Protein AF-T0I9K9-F1 (afdb_monomer)

Foldseek 3Di:
DFFDFDAQPDKFADDDPCPVVQVPQPQKDWDAPPDGMHHGRDGGTAIFHDDPDPVVRCVSRPPD

Solvent-accessible surface area (backbone atoms only — not comparable to full-atom values): 3906 Å² total; per-residue (Å²): 114,43,76,38,60,37,54,72,88,51,71,42,78,75,84,87,78,67,61,70,62,46,65,72,38,81,60,38,45,80,45,74,72,80,73,70,66,40,42,60,59,39,73,47,33,35,35,43,35,57,59,99,41,70,70,58,15,46,59,67,51,62,76,121

Structure (mmCIF, N/CA/C/O backbone):
data_AF-T0I9K9-F1
#
_entry.id   AF-T0I9K9-F1
#
loop_
_atom_site.group_PDB
_atom_site.id
_atom_site.type_symbol
_atom_site.label_atom_id
_atom_site.label_alt_id
_atom_site.label_comp_id
_atom_site.label_asym_id
_atom_site.label_entity_id
_atom_site.label_seq_id
_atom_site.pdbx_PDB_ins_code
_atom_site.Cartn_x
_atom_site.Cartn_y
_atom_site.Cartn_z
_atom_site.occupancy
_atom_site.B_iso_or_equiv
_atom_site.auth_seq_id
_atom_site.auth_comp_id
_atom_site.auth_asym_id
_atom_site.auth_atom_id
_atom_site.pdbx_PDB_model_num
ATOM 1 N N . MET A 1 1 ? 8.589 -0.309 0.229 1.00 90.00 1 MET A N 1
ATOM 2 C CA . MET A 1 1 ? 7.339 -0.588 0.974 1.00 90.00 1 MET A CA 1
ATOM 3 C C . MET A 1 1 ? 6.832 0.720 1.550 1.00 90.00 1 MET A C 1
ATOM 5 O O . MET A 1 1 ? 7.627 1.436 2.147 1.00 90.00 1 MET A O 1
ATOM 9 N N . TYR A 1 2 ? 5.548 1.016 1.376 1.00 93.25 2 TYR A N 1
ATOM 10 C CA . TYR A 1 2 ? 4.905 2.239 1.856 1.00 93.25 2 TYR A CA 1
ATOM 11 C C . TYR A 1 2 ? 3.761 1.882 2.802 1.00 93.25 2 TYR A C 1
ATOM 13 O O . TYR A 1 2 ? 2.968 0.988 2.517 1.00 93.25 2 TYR A O 1
ATOM 21 N N . ASN A 1 3 ? 3.697 2.550 3.954 1.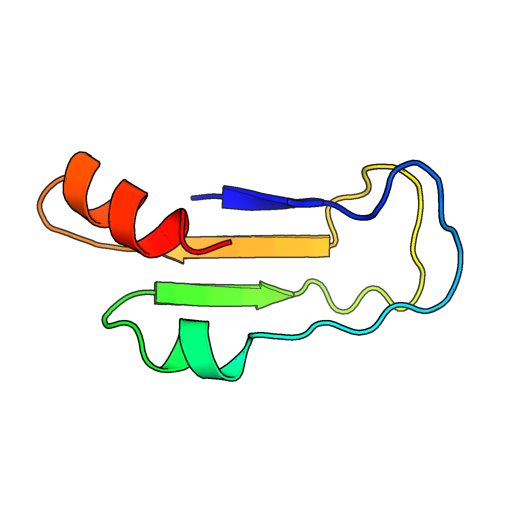00 94.06 3 ASN A N 1
ATOM 22 C CA . ASN A 1 3 ? 2.598 2.367 4.898 1.00 94.06 3 ASN A CA 1
ATOM 23 C C . ASN A 1 3 ? 1.383 3.164 4.430 1.00 94.06 3 ASN A C 1
ATOM 25 O O . ASN A 1 3 ? 1.531 4.298 3.984 1.00 94.06 3 ASN A O 1
ATOM 29 N N . ILE A 1 4 ? 0.196 2.595 4.614 1.00 92.12 4 ILE A N 1
ATOM 30 C CA . ILE A 1 4 ? -1.057 3.331 4.457 1.00 92.12 4 ILE A CA 1
ATOM 31 C C . ILE A 1 4 ? -1.472 3.791 5.850 1.00 92.12 4 ILE A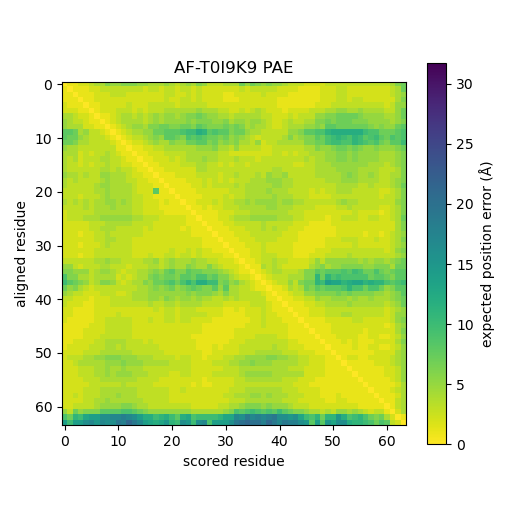 C 1
ATOM 33 O O . ILE A 1 4 ? -1.720 2.958 6.733 1.00 92.12 4 ILE A O 1
ATOM 37 N N . LEU A 1 5 ? -1.470 5.105 6.049 1.00 92.25 5 LEU A N 1
ATOM 38 C CA . LEU A 1 5 ? -1.864 5.751 7.294 1.00 92.25 5 LEU A CA 1
ATOM 39 C C . LEU A 1 5 ? -3.238 6.387 7.123 1.00 92.25 5 LEU A C 1
ATOM 41 O O . LEU A 1 5 ? -3.579 6.881 6.052 1.00 92.25 5 LEU A O 1
ATOM 45 N N . GLU A 1 6 ? -4.014 6.367 8.194 1.00 90.06 6 GLU A N 1
ATOM 46 C CA . GLU A 1 6 ? -5.293 7.059 8.245 1.00 90.06 6 GLU A CA 1
ATOM 47 C C . GLU A 1 6 ? -5.133 8.568 8.418 1.00 90.06 6 GLU A C 1
ATOM 49 O O . GLU A 1 6 ? -4.082 9.068 8.833 1.00 90.06 6 GLU A O 1
ATOM 54 N N . ASN A 1 7 ? -6.213 9.286 8.108 1.00 87.75 7 ASN A N 1
ATOM 55 C CA . ASN A 1 7 ? -6.288 10.729 8.264 1.00 87.75 7 ASN A CA 1
ATOM 56 C C . ASN A 1 7 ? -6.089 11.118 9.738 1.00 87.75 7 ASN A C 1
ATOM 58 O O . ASN A 1 7 ? -6.649 10.505 10.643 1.00 87.75 7 ASN A O 1
ATOM 62 N N . GLU A 1 8 ? -5.295 12.154 9.980 1.00 89.69 8 GLU A N 1
ATOM 63 C CA . GLU A 1 8 ? -4.958 12.622 11.328 1.00 89.69 8 GLU A CA 1
ATOM 64 C C . GLU A 1 8 ? -6.116 13.347 12.048 1.00 89.69 8 GLU A C 1
ATOM 66 O O . GLU A 1 8 ? -6.096 13.475 13.268 1.00 89.69 8 GLU A O 1
ATOM 71 N N . HIS A 1 9 ? -7.137 13.783 11.308 1.00 89.19 9 HIS A N 1
ATOM 72 C CA . HIS A 1 9 ? -8.257 14.590 11.797 1.00 89.19 9 HIS A CA 1
ATOM 73 C C . HIS A 1 9 ? -9.615 13.870 11.739 1.00 89.19 9 HIS A C 1
ATOM 75 O O . HIS A 1 9 ? -10.631 14.473 12.086 1.00 89.19 9 HIS A O 1
ATOM 81 N N . VAL A 1 10 ? -9.670 12.615 11.273 1.00 83.75 10 VAL A N 1
ATOM 82 C CA . VAL A 1 10 ? -10.933 11.886 11.056 1.00 83.75 10 VAL A CA 1
ATOM 83 C C . VAL A 1 10 ? -10.914 10.525 11.749 1.00 83.75 10 VAL A C 1
ATOM 85 O O . VAL A 1 10 ? -10.038 9.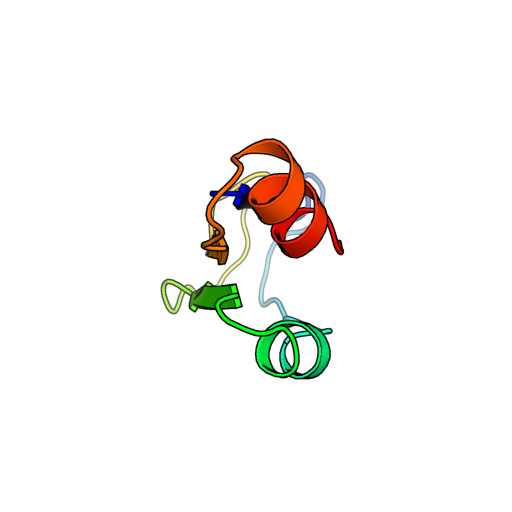691 11.514 1.00 83.75 10 VAL A O 1
ATOM 88 N N . GLU A 1 11 ? -11.941 10.278 12.560 1.00 86.44 11 GLU A N 1
ATOM 89 C CA . GLU A 1 11 ? -12.184 9.008 13.249 1.00 86.44 11 GLU A CA 1
ATOM 90 C C . GLU A 1 11 ? -13.505 8.381 12.792 1.00 86.44 11 GLU A C 1
ATOM 92 O O . GLU A 1 11 ? -14.445 9.085 12.418 1.00 86.44 11 GLU A O 1
ATOM 97 N N . GLY A 1 12 ? -13.583 7.049 12.836 1.00 87.31 1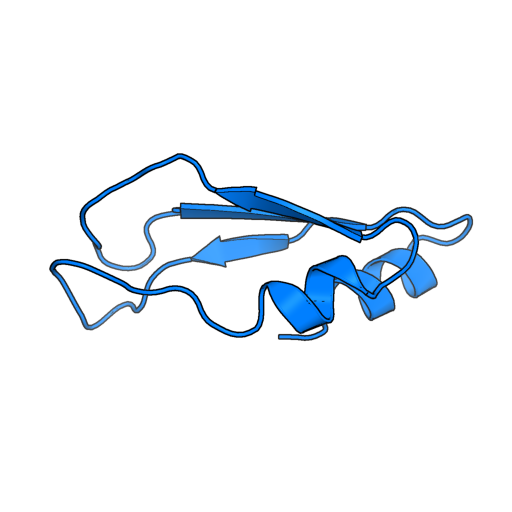2 GLY A N 1
ATOM 98 C CA . GLY A 1 12 ? -14.776 6.287 12.452 1.00 87.31 12 GLY A CA 1
ATOM 99 C C . GLY A 1 12 ? -14.533 5.312 11.302 1.00 87.31 12 GLY A C 1
ATOM 100 O O . GLY A 1 12 ? -13.397 4.952 11.004 1.00 87.31 12 GLY A O 1
ATOM 101 N N . THR A 1 13 ? -15.598 4.824 10.671 1.00 89.31 13 THR A N 1
ATOM 102 C CA . THR A 1 13 ? -15.482 3.886 9.545 1.00 89.31 13 THR A CA 1
ATOM 103 C C . THR A 1 13 ? -14.824 4.562 8.344 1.00 89.31 13 THR A C 1
ATOM 105 O O . THR A 1 13 ? -15.191 5.678 7.981 1.00 89.31 13 THR A O 1
ATOM 108 N N . TYR A 1 14 ? -13.875 3.877 7.707 1.00 88.94 14 TYR A N 1
ATOM 109 C CA . TYR A 1 14 ? -13.198 4.369 6.509 1.00 88.94 14 TYR A CA 1
ATOM 110 C C . TYR A 1 14 ? -13.553 3.535 5.279 1.00 88.94 14 TYR A C 1
ATOM 112 O O . TYR A 1 14 ? -13.976 2.384 5.375 1.00 88.94 14 TYR A O 1
ATOM 120 N N . ASN A 1 15 ? -13.334 4.134 4.112 1.00 88.44 15 ASN A N 1
ATOM 121 C CA . ASN A 1 15 ? -13.323 3.448 2.827 1.00 88.44 15 ASN A CA 1
ATOM 122 C C . ASN A 1 15 ? -11.949 3.643 2.185 1.00 88.44 15 ASN A C 1
ATOM 124 O O . ASN A 1 15 ? -11.297 4.662 2.414 1.00 88.44 15 ASN A O 1
ATOM 128 N N . VAL A 1 16 ? -11.520 2.678 1.374 1.00 88.00 16 VAL A N 1
ATOM 129 C CA . VAL A 1 16 ? -10.298 2.790 0.570 1.00 88.00 16 VAL A CA 1
ATOM 130 C C . VAL A 1 16 ? -10.700 2.920 -0.890 1.00 88.00 16 VAL A C 1
ATOM 132 O O . VAL A 1 16 ? -11.548 2.170 -1.366 1.00 88.00 16 VAL A O 1
ATOM 135 N N . SER A 1 17 ? -10.098 3.878 -1.586 1.00 88.94 17 SER A N 1
ATOM 136 C CA . SER A 1 17 ? -10.256 4.082 -3.028 1.00 88.94 17 SER A CA 1
ATOM 137 C C . SER A 1 17 ? -8.911 3.878 -3.730 1.00 88.94 17 SER A C 1
ATOM 139 O O . SER A 1 17 ? -7.880 3.790 -3.064 1.00 88.94 17 SER A O 1
ATOM 141 N N . GLY A 1 18 ? -8.937 3.716 -5.053 1.00 88.12 18 GLY A N 1
ATOM 142 C CA . GLY A 1 18 ? -7.742 3.510 -5.881 1.00 88.12 18 GLY A CA 1
ATOM 143 C C . GLY A 1 18 ? -7.094 2.124 -5.794 1.00 88.12 18 GLY A C 1
ATOM 144 O O . GLY A 1 18 ? -6.011 1.882 -6.323 1.00 88.12 18 GLY A O 1
ATOM 145 N N . VAL A 1 19 ? -7.769 1.165 -5.152 1.00 89.25 19 VAL A N 1
ATOM 146 C CA . VAL A 1 19 ? -7.279 -0.218 -5.036 1.00 89.25 19 VAL A CA 1
ATOM 147 C C . VAL A 1 19 ? -7.174 -0.890 -6.409 1.00 89.25 19 VAL A C 1
ATOM 149 O O . VAL A 1 19 ? -6.238 -1.649 -6.652 1.00 89.25 19 VAL A O 1
ATOM 152 N N . ASP A 1 20 ? -8.103 -0.602 -7.322 1.00 90.69 20 ASP A N 1
ATOM 153 C CA . ASP A 1 20 ? -8.071 -1.132 -8.689 1.00 90.69 20 ASP A CA 1
ATOM 154 C C . ASP A 1 20 ? -6.872 -0.604 -9.484 1.00 90.69 20 ASP A C 1
ATOM 156 O O . ASP A 1 20 ? -6.249 -1.357 -10.228 1.00 90.69 20 ASP A O 1
ATOM 160 N N . GLU A 1 21 ? -6.491 0.663 -9.305 1.00 90.81 21 GLU A N 1
ATOM 161 C CA . GLU A 1 21 ? -5.314 1.229 -9.974 1.00 90.81 21 GLU A CA 1
ATOM 162 C C . GLU A 1 21 ? -4.036 0.528 -9.514 1.00 90.81 21 GLU A C 1
ATOM 164 O O . GLU A 1 21 ? -3.233 0.115 -10.348 1.00 90.81 21 GLU A O 1
ATOM 169 N N . ILE A 1 22 ? -3.883 0.315 -8.202 1.00 90.25 22 ILE A N 1
ATOM 170 C CA . ILE A 1 22 ? -2.717 -0.375 -7.634 1.00 90.25 22 ILE A CA 1
ATOM 171 C C . ILE A 1 22 ? -2.638 -1.820 -8.136 1.00 90.25 22 ILE A C 1
ATOM 173 O O . ILE A 1 22 ? -1.558 -2.277 -8.501 1.00 90.25 22 ILE A O 1
ATOM 177 N N . GLN A 1 23 ? -3.769 -2.529 -8.194 1.00 88.12 23 GLN A N 1
ATOM 178 C CA . GLN A 1 23 ? -3.824 -3.913 -8.683 1.00 88.12 23 GLN A CA 1
ATOM 179 C C . GLN A 1 23 ? -3.451 -4.056 -10.165 1.00 88.12 23 G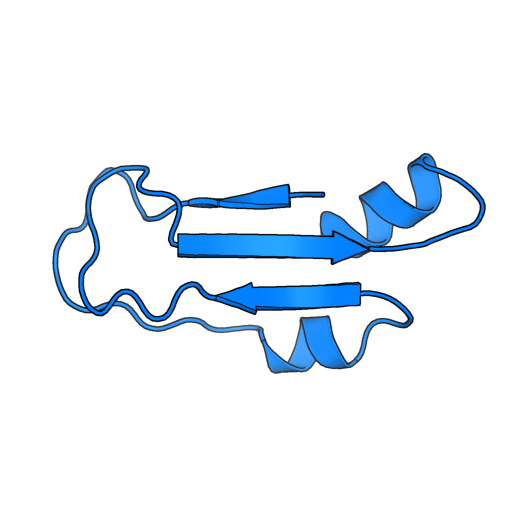LN A C 1
ATOM 181 O O . GLN 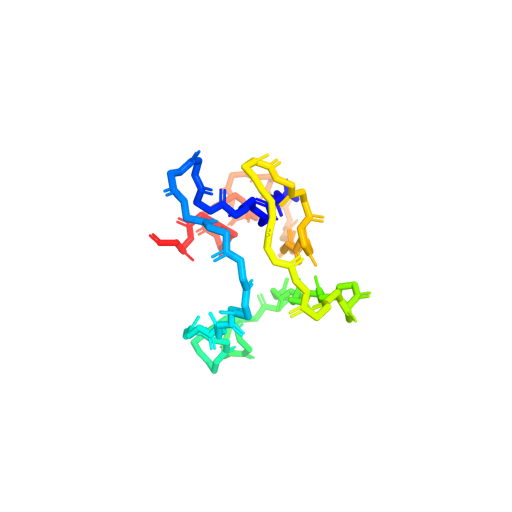A 1 23 ? -3.052 -5.141 -10.583 1.00 88.12 23 GLN A O 1
ATOM 186 N N . ASN A 1 24 ? -3.560 -2.984 -10.954 1.00 93.19 24 ASN A N 1
ATOM 187 C CA . ASN A 1 24 ? -3.137 -2.974 -12.354 1.00 93.19 24 ASN A CA 1
ATOM 188 C C . ASN A 1 24 ? -1.632 -2.690 -12.534 1.00 93.19 24 ASN A C 1
ATOM 190 O O . ASN A 1 24 ? -1.126 -2.799 -13.652 1.00 93.19 24 ASN A O 1
ATOM 194 N N . ILE A 1 25 ? -0.902 -2.329 -11.471 1.00 93.88 25 ILE A N 1
ATOM 195 C CA . ILE A 1 25 ? 0.548 -2.109 -11.525 1.00 93.88 25 ILE A CA 1
ATOM 196 C C . ILE A 1 25 ? 1.266 -3.447 -11.321 1.00 93.88 25 ILE A C 1
ATOM 198 O O . ILE A 1 25 ? 1.117 -4.104 -10.291 1.00 93.88 25 ILE A O 1
ATOM 202 N N . GLU A 1 26 ? 2.098 -3.824 -12.292 1.00 94.94 26 GLU A N 1
ATOM 203 C CA . GLU A 1 26 ? 2.915 -5.038 -12.229 1.00 94.94 26 GLU A CA 1
ATOM 204 C C . GLU A 1 26 ? 3.804 -5.070 -10.975 1.00 94.94 26 GLU A C 1
ATOM 206 O O . GLU A 1 26 ? 4.535 -4.115 -10.675 1.00 94.94 26 GLU A O 1
ATOM 211 N N . ASP A 1 27 ? 3.746 -6.200 -10.267 1.00 96.38 27 ASP A N 1
ATOM 212 C CA . ASP A 1 27 ? 4.450 -6.457 -9.010 1.00 96.38 27 ASP A CA 1
ATOM 213 C C . ASP A 1 27 ? 4.213 -5.395 -7.924 1.00 96.38 27 ASP A C 1
ATOM 215 O O . ASP A 1 27 ? 5.100 -5.094 -7.120 1.00 96.38 27 ASP A O 1
ATOM 219 N N . CYS A 1 28 ? 3.010 -4.813 -7.886 1.00 95.88 28 CYS A N 1
ATOM 220 C CA . CYS A 1 28 ? 2.572 -3.918 -6.823 1.00 95.88 28 CYS A CA 1
ATOM 221 C C . CYS A 1 28 ? 1.483 -4.585 -5.977 1.00 95.88 28 CYS A C 1
ATOM 223 O O . CYS A 1 28 ? 0.364 -4.832 -6.419 1.00 95.88 28 CYS A O 1
ATOM 225 N N . HIS A 1 29 ? 1.817 -4.890 -4.726 1.00 94.50 29 HIS A N 1
ATOM 226 C CA . HIS A 1 29 ? 0.956 -5.642 -3.824 1.00 94.50 29 HIS A CA 1
ATOM 227 C C . HIS A 1 29 ? 0.368 -4.737 -2.750 1.00 94.50 29 HIS A C 1
ATOM 229 O O . HIS A 1 29 ? 1.082 -4.201 -1.898 1.00 94.50 29 HIS A O 1
ATOM 235 N N . PHE A 1 30 ? -0.953 -4.615 -2.772 1.00 94.06 30 PHE A N 1
ATOM 236 C CA . PHE A 1 30 ? -1.743 -3.910 -1.775 1.00 94.06 30 PHE A CA 1
ATOM 237 C C . PHE A 1 30 ? -2.201 -4.863 -0.661 1.00 94.06 30 PHE A C 1
ATOM 239 O O . PHE A 1 30 ? -2.727 -5.941 -0.936 1.00 94.06 30 PHE A O 1
ATOM 246 N N . HIS A 1 31 ? -2.029 -4.468 0.603 1.00 94.00 31 HIS A N 1
ATOM 247 C CA . HIS A 1 31 ? -2.441 -5.271 1.754 1.00 94.00 31 HIS A CA 1
ATOM 248 C C . HIS A 1 31 ? -3.095 -4.423 2.852 1.00 94.00 31 HIS A C 1
ATOM 250 O O . HIS A 1 31 ? -2.453 -3.540 3.428 1.00 94.00 31 HIS A O 1
ATOM 256 N N . LEU A 1 32 ? -4.344 -4.747 3.203 1.00 93.62 32 LEU A N 1
ATOM 257 C CA . LEU A 1 32 ? -5.064 -4.180 4.350 1.00 93.62 32 LEU A CA 1
ATOM 258 C C . LEU A 1 32 ? -5.107 -5.152 5.524 1.00 93.62 32 LEU A C 1
ATOM 260 O O . LEU A 1 32 ? -5.283 -6.354 5.356 1.00 93.62 32 LEU A O 1
ATOM 264 N N . TYR A 1 33 ? -5.053 -4.603 6.736 1.00 93.94 33 TYR A N 1
ATOM 265 C CA . TYR A 1 33 ? -5.119 -5.374 7.979 1.00 93.94 33 TYR A CA 1
ATOM 266 C C . TYR A 1 33 ? -6.546 -5.688 8.458 1.00 93.94 33 TYR A C 1
ATOM 268 O O . TYR A 1 33 ? -6.708 -6.198 9.563 1.00 93.94 33 TYR A O 1
ATOM 276 N N . GLY A 1 34 ? -7.585 -5.346 7.687 1.00 89.62 34 GLY A N 1
ATOM 277 C CA . GLY A 1 34 ? -8.983 -5.615 8.059 1.00 89.62 34 GLY A CA 1
ATOM 278 C C . GLY A 1 34 ? -9.486 -4.808 9.263 1.00 89.62 34 GLY A C 1
ATOM 279 O O . GLY A 1 34 ? -10.397 -5.231 9.969 1.00 89.62 34 GLY A O 1
ATOM 280 N N . LYS A 1 35 ? -8.879 -3.648 9.537 1.00 88.81 35 LYS A N 1
ATOM 281 C CA . LYS A 1 35 ? -9.344 -2.737 10.591 1.00 88.81 35 LYS A CA 1
ATOM 282 C C . LYS A 1 35 ? -10.662 -2.102 10.148 1.00 88.81 35 LYS A C 1
ATOM 284 O O . LYS A 1 35 ? -10.749 -1.677 9.006 1.00 88.81 35 LYS A O 1
ATOM 289 N N . LEU A 1 36 ? -11.651 -2.030 11.037 1.00 84.69 36 LEU A N 1
ATOM 290 C CA . LEU A 1 36 ? -12.971 -1.449 10.735 1.00 84.69 36 LEU A CA 1
ATOM 291 C C . LEU A 1 36 ? -13.069 0.045 11.075 1.00 84.69 36 LEU A C 1
ATOM 293 O O . LEU A 1 36 ? -13.924 0.748 10.544 1.00 84.69 36 LEU A O 1
ATOM 297 N N . GLU A 1 37 ? -12.196 0.519 11.964 1.00 85.69 37 GLU A N 1
ATOM 298 C CA . GLU A 1 37 ? -12.229 1.882 12.488 1.00 85.69 37 GLU A CA 1
ATOM 299 C C . GLU A 1 37 ? -10.899 2.599 12.317 1.00 85.69 37 GLU A C 1
ATOM 301 O O . GLU A 1 37 ? -9.827 2.044 12.638 1.00 85.69 37 GLU A O 1
ATOM 306 N N . SER A 1 38 ? -11.047 3.866 11.940 1.00 83.25 38 SER A N 1
ATOM 307 C CA . SER A 1 38 ? -9.993 4.843 11.809 1.00 83.25 38 SER A CA 1
ATOM 308 C C . SER A 1 38 ? -9.623 5.521 13.104 1.00 83.25 38 SER A C 1
ATOM 310 O O . SER A 1 38 ? -10.494 5.907 13.884 1.00 83.25 38 SER A O 1
ATOM 312 N N . LYS A 1 39 ? -8.311 5.657 13.321 1.00 86.19 39 LYS A N 1
ATOM 313 C CA . LYS A 1 39 ? -7.726 6.529 14.346 1.00 86.19 39 LYS A CA 1
ATOM 314 C C . LYS A 1 39 ? -6.584 7.350 13.742 1.00 86.19 39 LYS A C 1
ATOM 316 O O . LYS A 1 39 ? -5.921 6.857 12.828 1.00 86.19 39 LYS A O 1
ATOM 321 N N . PRO A 1 40 ? -6.276 8.536 14.293 1.00 89.62 40 PRO A N 1
ATOM 322 C CA . PRO A 1 40 ? -5.252 9.416 13.748 1.00 89.62 40 PRO A CA 1
ATOM 323 C C . PRO A 1 40 ? -3.926 8.701 13.502 1.00 89.62 40 PRO A C 1
ATOM 325 O O . PRO A 1 40 ? -3.365 8.078 14.409 1.00 89.62 40 PRO A O 1
ATOM 328 N N . LEU A 1 41 ? -3.442 8.780 12.257 1.00 88.50 41 LEU A N 1
ATOM 329 C CA . LEU A 1 41 ? -2.160 8.224 11.805 1.00 88.50 41 LEU A CA 1
ATOM 330 C C . LEU A 1 41 ? -1.997 6.716 12.051 1.00 88.50 41 LEU A C 1
ATOM 332 O O . LEU A 1 41 ? -0.885 6.176 12.025 1.00 88.50 41 LEU A O 1
ATOM 336 N N . LYS A 1 42 ? -3.092 5.992 12.291 1.00 91.62 42 LYS A N 1
ATOM 337 C CA . LYS A 1 42 ? -3.040 4.553 12.506 1.00 91.62 42 LYS A CA 1
ATOM 338 C C . LYS A 1 42 ? -2.745 3.877 11.173 1.00 91.62 42 LYS A C 1
ATOM 340 O O . LYS A 1 42 ? -3.363 4.122 10.142 1.00 91.62 42 LYS A O 1
ATOM 345 N N . LYS A 1 43 ? -1.775 2.970 11.211 1.00 93.38 43 LYS A N 1
ATOM 346 C CA . LYS A 1 43 ? -1.413 2.153 10.057 1.00 93.38 43 LYS A CA 1
ATOM 347 C C . LYS A 1 43 ? -2.512 1.131 9.765 1.00 93.38 43 LYS A C 1
ATOM 349 O O . LYS A 1 43 ? -2.741 0.239 10.590 1.00 93.38 43 LYS A O 1
ATOM 354 N N . ILE A 1 44 ? -3.147 1.214 8.602 1.00 94.00 44 ILE A N 1
ATOM 355 C CA . ILE A 1 44 ? -4.219 0.295 8.171 1.00 94.00 44 ILE A CA 1
ATOM 356 C C . ILE A 1 44 ? -3.782 -0.755 7.164 1.00 94.00 44 ILE A C 1
ATOM 358 O O . ILE A 1 44 ? -4.470 -1.758 6.979 1.00 94.00 44 ILE A O 1
ATOM 362 N N . GLY A 1 45 ? -2.608 -0.571 6.578 1.00 94.31 45 GLY A N 1
ATOM 363 C CA . GLY A 1 45 ? -2.086 -1.486 5.587 1.00 94.31 45 GLY A CA 1
ATOM 364 C C . GLY A 1 45 ? -0.719 -1.065 5.087 1.00 94.31 45 GLY A C 1
ATOM 365 O O . GLY A 1 45 ? -0.012 -0.266 5.718 1.00 94.31 45 GLY A O 1
ATOM 366 N N . HIS A 1 46 ? -0.344 -1.631 3.952 1.00 94.75 46 HIS A N 1
ATOM 367 C CA . HIS A 1 46 ? 0.866 -1.278 3.238 1.00 94.75 46 HIS A CA 1
ATOM 368 C C . HIS A 1 46 ? 0.781 -1.649 1.759 1.00 94.75 46 HIS A C 1
ATOM 370 O O . HIS A 1 46 ? 0.005 -2.517 1.362 1.00 94.75 46 HIS A O 1
ATOM 376 N N . ILE A 1 47 ? 1.639 -1.003 0.976 1.00 95.06 47 ILE A N 1
ATOM 377 C CA . ILE A 1 47 ? 1.919 -1.337 -0.414 1.00 95.06 47 ILE A CA 1
ATOM 378 C C . ILE A 1 47 ? 3.369 -1.815 -0.502 1.00 95.06 47 ILE A C 1
ATOM 380 O O . ILE A 1 47 ? 4.297 -1.161 -0.004 1.00 95.06 47 ILE A O 1
ATOM 384 N N . THR A 1 48 ? 3.570 -2.956 -1.147 1.00 95.94 48 THR A N 1
ATOM 385 C CA . THR A 1 48 ? 4.888 -3.504 -1.462 1.00 95.94 48 THR A CA 1
ATOM 386 C C . THR A 1 48 ? 5.014 -3.605 -2.970 1.00 95.94 48 THR A C 1
ATOM 388 O O . THR A 1 48 ? 4.324 -4.411 -3.578 1.00 95.94 48 THR A O 1
ATOM 391 N N . ALA A 1 49 ? 5.901 -2.805 -3.558 1.00 96.25 49 ALA A N 1
ATOM 392 C CA . ALA A 1 49 ? 6.264 -2.933 -4.962 1.00 96.25 49 ALA A CA 1
ATOM 393 C C . ALA A 1 49 ? 7.622 -3.621 -5.100 1.00 96.25 49 ALA A C 1
ATOM 395 O O . ALA A 1 49 ? 8.529 -3.359 -4.298 1.00 96.25 49 ALA A O 1
ATOM 396 N N . LEU A 1 50 ? 7.752 -4.468 -6.117 1.00 96.88 50 LEU A N 1
ATOM 397 C CA . LEU A 1 50 ? 8.996 -5.129 -6.490 1.00 96.88 50 LEU A CA 1
ATOM 398 C C . LEU A 1 50 ? 9.480 -4.604 -7.843 1.00 96.88 50 LEU A C 1
ATOM 400 O O . LEU A 1 50 ? 8.700 -4.249 -8.731 1.00 96.88 50 LEU A O 1
ATOM 404 N N . ASP A 1 51 ? 10.798 -4.510 -7.962 1.00 97.38 51 ASP A N 1
ATOM 405 C CA . ASP A 1 51 ? 11.501 -4.205 -9.200 1.00 97.38 51 ASP A CA 1
ATOM 406 C C . ASP A 1 51 ? 12.987 -4.547 -9.018 1.00 97.38 51 ASP A C 1
ATOM 408 O O . ASP A 1 51 ? 13.465 -4.694 -7.888 1.00 97.38 51 ASP A O 1
ATOM 412 N N . ASP A 1 52 ? 13.732 -4.597 -10.118 1.00 97.38 52 ASP A N 1
ATOM 413 C CA . ASP A 1 52 ? 15.179 -4.822 -10.113 1.00 97.38 52 ASP A CA 1
ATOM 414 C C . ASP A 1 52 ? 15.941 -3.644 -9.495 1.00 97.38 52 ASP A C 1
ATOM 416 O O . ASP A 1 52 ? 17.045 -3.795 -8.969 1.00 97.38 52 ASP A O 1
ATOM 420 N N . LEU A 1 53 ? 15.358 -2.443 -9.565 1.00 97.44 53 LEU A N 1
ATOM 421 C CA . LEU A 1 53 ? 15.934 -1.227 -9.006 1.00 97.44 53 LEU A CA 1
ATOM 422 C C . LEU A 1 53 ? 15.004 -0.623 -7.961 1.00 97.44 53 LEU A C 1
ATOM 424 O O . LEU A 1 53 ? 13.852 -0.300 -8.245 1.00 97.44 53 LEU A O 1
ATOM 428 N N . VAL A 1 54 ? 15.555 -0.325 -6.783 1.00 94.75 54 VAL A N 1
ATOM 429 C CA . VAL A 1 54 ? 14.824 0.337 -5.687 1.00 94.75 54 VAL A CA 1
ATOM 430 C C . VAL A 1 54 ? 14.133 1.624 -6.154 1.00 94.75 54 VAL A C 1
ATOM 432 O O . VAL A 1 54 ? 13.008 1.895 -5.749 1.00 94.75 54 VAL A O 1
ATOM 435 N N . GLY A 1 55 ? 14.761 2.399 -7.046 1.0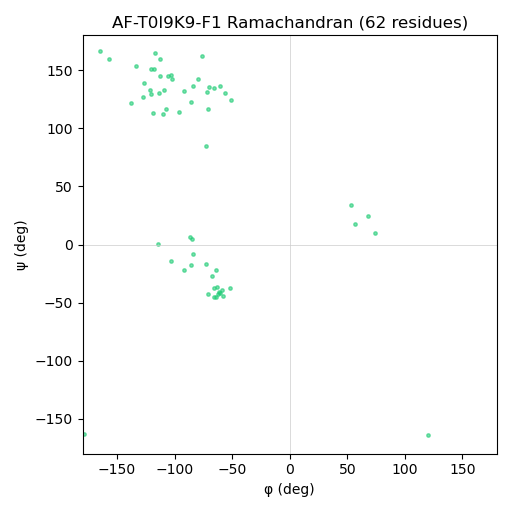0 96.00 55 GLY A N 1
ATOM 436 C CA . GLY A 1 55 ? 14.153 3.608 -7.611 1.00 96.00 55 GLY A CA 1
ATOM 437 C C . GLY A 1 55 ? 12.871 3.333 -8.403 1.00 96.00 55 GLY A C 1
ATOM 438 O O . GLY A 1 55 ? 11.891 4.056 -8.245 1.00 96.00 55 GLY A O 1
ATOM 439 N N . LYS A 1 56 ? 12.845 2.258 -9.199 1.00 95.75 56 LYS A N 1
ATOM 440 C CA . LYS A 1 56 ? 11.656 1.841 -9.955 1.00 95.75 56 LYS A CA 1
ATOM 441 C C . LYS A 1 56 ? 10.574 1.283 -9.031 1.00 95.75 56 LYS A C 1
ATOM 443 O O . LYS A 1 56 ? 9.419 1.680 -9.152 1.00 95.75 56 LYS A O 1
ATOM 448 N N . ALA A 1 57 ? 10.955 0.461 -8.051 1.00 95.44 57 ALA A N 1
ATOM 449 C CA . ALA A 1 57 ? 10.035 -0.023 -7.021 1.00 95.44 57 ALA A CA 1
ATOM 450 C C . ALA A 1 57 ? 9.402 1.139 -6.231 1.00 95.44 57 ALA A C 1
ATOM 452 O O . ALA A 1 57 ? 8.207 1.121 -5.941 1.00 95.44 57 ALA A O 1
ATOM 453 N N . ASN A 1 58 ? 10.173 2.188 -5.928 1.00 94.25 58 ASN A N 1
ATOM 454 C CA . ASN A 1 58 ? 9.650 3.380 -5.266 1.00 94.25 58 ASN A CA 1
ATOM 455 C C . ASN A 1 58 ? 8.647 4.128 -6.146 1.00 94.25 58 ASN A C 1
ATOM 457 O O . ASN A 1 58 ? 7.580 4.452 -5.644 1.00 94.25 58 ASN A O 1
ATOM 461 N N . ILE A 1 59 ? 8.940 4.333 -7.438 1.00 93.12 59 ILE A N 1
ATOM 462 C CA . ILE A 1 59 ? 8.006 4.979 -8.379 1.00 93.12 59 ILE A CA 1
ATOM 463 C C . ILE A 1 59 ? 6.675 4.218 -8.445 1.00 93.12 59 ILE A C 1
ATOM 465 O O . ILE A 1 59 ? 5.619 4.841 -8.3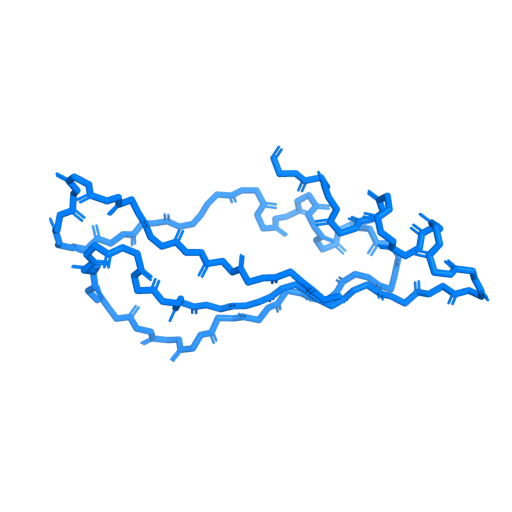70 1.00 93.12 59 ILE A O 1
ATOM 469 N N . LYS A 1 60 ? 6.715 2.880 -8.529 1.00 92.50 60 LYS A N 1
ATOM 470 C CA . LYS A 1 60 ? 5.511 2.030 -8.530 1.00 92.50 60 LYS A CA 1
ATOM 471 C C . LYS A 1 60 ? 4.680 2.187 -7.251 1.00 92.50 60 LYS A C 1
ATOM 473 O O . LYS A 1 60 ? 3.458 2.226 -7.316 1.00 92.50 60 LYS A O 1
ATOM 478 N N . ALA A 1 61 ? 5.331 2.261 -6.088 1.00 89.69 61 ALA A N 1
ATOM 479 C CA . ALA A 1 61 ? 4.647 2.325 -4.795 1.00 89.69 61 ALA A CA 1
ATOM 480 C C . ALA A 1 61 ? 4.242 3.745 -4.358 1.00 89.69 61 ALA A C 1
ATOM 482 O O . ALA A 1 61 ? 3.416 3.881 -3.457 1.00 89.69 61 ALA A O 1
ATOM 483 N N . SER A 1 62 ? 4.825 4.789 -4.956 1.00 82.44 62 SER A N 1
ATOM 484 C CA . SER A 1 62 ? 4.531 6.197 -4.656 1.00 82.44 62 SER A CA 1
ATOM 485 C C . SER A 1 62 ? 3.361 6.769 -5.455 1.00 82.44 62 SER A C 1
ATOM 487 O O . SER A 1 62 ? 3.131 7.973 -5.395 1.00 82.44 62 SER A O 1
ATOM 489 N N . VAL A 1 63 ? 2.652 5.941 -6.225 1.00 65.75 63 VAL A N 1
ATOM 490 C CA . VAL A 1 63 ? 1.382 6.322 -6.851 1.00 65.75 63 VAL A CA 1
ATOM 491 C C . VAL A 1 63 ? 0.335 6.373 -5.729 1.00 65.75 63 VAL A C 1
ATOM 493 O O . VAL A 1 63 ? -0.290 5.366 -5.407 1.00 65.75 63 VAL A O 1
ATOM 496 N N . GLN A 1 64 ? 0.259 7.513 -5.042 1.00 54.75 64 GLN A N 1
ATOM 497 C CA . GLN A 1 64 ? -0.715 7.842 -3.997 1.00 54.75 64 GLN A CA 1
ATOM 498 C C . GLN A 1 64 ? -1.378 9.173 -4.329 1.00 54.75 64 GLN A C 1
ATOM 500 O O . GLN A 1 64 ? -0.653 10.078 -4.804 1.00 54.75 64 GLN A O 1
#

Mean predicted aligned error: 3.54 Å

Secondary structure (DSSP, 8-state):
-EEEE--TT--B------HHHHHTSTTEEEEE----SB-TT-EEEEEEE--SSHHHHHHHHT--

pLDDT: mean 90.57, std 6.66, range [54.75, 97.44]

Radius of gyration: 12.62 Å; Cα contacts (8 Å, |Δi|>4): 102; chains: 1; bounding box: 31×21×27 Å

Sequence (64 aa):
MYNILENEHVEGTYNVSGVDEIQNIEDCHFHLYGKLESKPLKKIGHITALDDLVGKANIKASVQ

Nearest PDB structures (foldseek):
  3ax6-assembly2_C  TM=8.933E-01  e=7.972E-04  Thermotoga maritima MSB8
  3ax6-assembly1_B  TM=9.094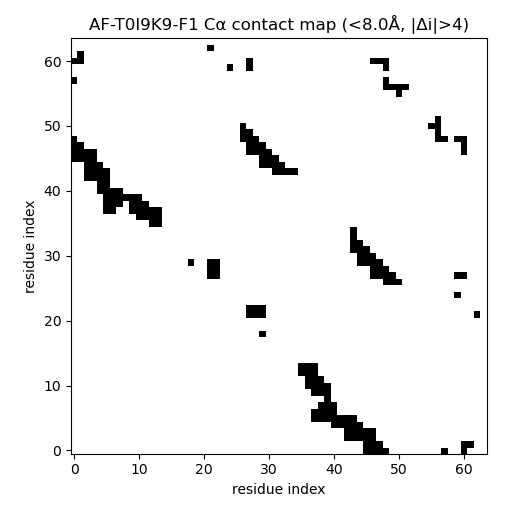E-01  e=2.165E-03  Thermotoga maritima MSB8
  3ax6-assembly2_D  TM=8.977E-01  e=2.644E-03  Thermotoga maritima MSB8
  2czg-assembly1_B  TM=7.988E-01  e=9.023E-02  Pyrococcus horikoshii OT3
  3k5i-assembly2_D  TM=6.995E-01  e=6.913E-02  Aspergillus clavatus